Protein AF-A0A7X0AAA0-F1 (afdb_monomer_lite)

Secondary structure (DSSP, 8-state):
---EEEEEEEETTEEEEEEEEEEEETTEEEEEEEETTEEEEEEE-TTS-EEEE--HHHHHHTTTT--HHHHHHHHHHHHT-S--S--------------------------

Radius of gyration: 20.42 Å; chains: 1; bounding box: 66×47×46 Å

S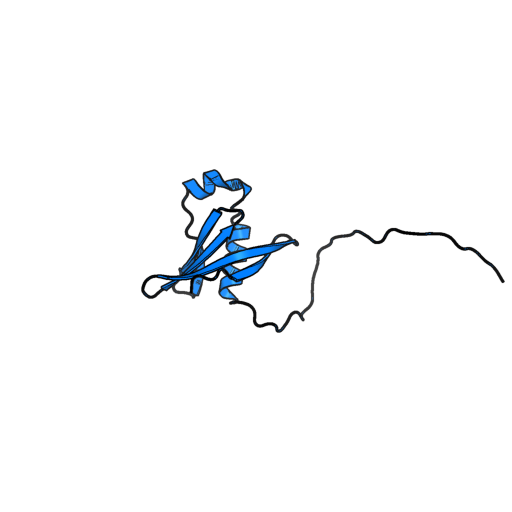equence (111 aa):
MNESLPIPINFQGSALQFDARFFNYGYSHRVEVNINGIPVIFEPDEERNYRALVSAGQLEANSSTLNIGLLQAIAARLEAGPSKKHDFKDRDSACFVLLGLVDLLPGRSIR

pLDDT: mean 76.03, std 20.76, range [32.53, 94.44]

Foldseek 3Di:
DFAWDWFWFQDPNDTDIWTWTWDDDPPWIKIFTQQVNDTWIWTADPVRFIDIDDDPVRCVVCVVRDDPRRRNRVRVSVSCPDDDPDDPDDDDDDDDDDDDDDDDDDDDDDD

Structure (mmCIF, N/CA/C/O backbone):
data_AF-A0A7X0AAA0-F1
#
_entry.id   AF-A0A7X0AAA0-F1
#
loop_
_atom_site.group_PDB
_atom_site.id
_atom_site.type_symbol
_atom_site.label_atom_id
_atom_site.label_alt_id
_atom_site.label_comp_id
_atom_site.label_asym_id
_atom_site.label_entity_id
_atom_site.label_seq_id
_atom_site.pdbx_PDB_ins_code
_atom_site.Cartn_x
_atom_site.Cartn_y
_atom_site.Cartn_z
_atom_site.occupancy
_atom_site.B_iso_or_equiv
_atom_site.auth_seq_id
_atom_site.auth_comp_id
_atom_site.auth_asym_id
_atom_site.auth_atom_id
_atom_site.pdbx_PDB_model_num
ATOM 1 N N . MET A 1 1 ? -4.905 -0.050 -18.218 1.00 45.81 1 MET A N 1
ATOM 2 C CA . MET A 1 1 ? -6.092 -0.424 -17.424 1.00 45.81 1 MET A CA 1
ATOM 3 C C . MET A 1 1 ? -5.772 -0.021 -15.998 1.00 45.81 1 MET A C 1
ATOM 5 O O . MET A 1 1 ? -4.827 -0.559 -15.443 1.00 45.81 1 MET A O 1
ATOM 9 N N . ASN A 1 2 ? -6.448 1.002 -15.474 1.00 56.50 2 ASN A N 1
ATOM 10 C CA . ASN A 1 2 ? -6.199 1.579 -14.145 1.00 56.50 2 ASN A CA 1
ATOM 11 C C . ASN A 1 2 ? -7.381 1.232 -13.234 1.00 56.50 2 ASN A C 1
ATOM 13 O O . ASN A 1 2 ? -8.007 2.103 -12.633 1.00 56.50 2 ASN A O 1
ATOM 17 N N . GLU A 1 3 ? -7.763 -0.040 -13.239 1.00 77.94 3 GLU A N 1
ATOM 18 C CA . GLU A 1 3 ? -8.868 -0.523 -12.428 1.00 77.94 3 GLU A CA 1
ATOM 19 C C . GLU A 1 3 ? -8.421 -0.668 -10.973 1.00 77.94 3 GLU A C 1
ATOM 21 O O . GLU A 1 3 ? -7.320 -1.134 -10.677 1.00 77.94 3 GLU A O 1
ATOM 26 N N . SER A 1 4 ? -9.270 -0.189 -10.068 1.00 86.19 4 SER A N 1
ATOM 27 C CA . SER A 1 4 ? -9.086 -0.390 -8.634 1.00 86.19 4 SER A CA 1
ATOM 28 C C . SER A 1 4 ? -9.757 -1.712 -8.278 1.00 86.19 4 SER A C 1
ATOM 30 O O . SER A 1 4 ? -10.908 -1.937 -8.649 1.00 86.19 4 SER A O 1
ATOM 32 N N . LEU A 1 5 ? -9.029 -2.593 -7.605 1.00 89.06 5 LEU A N 1
ATOM 33 C CA . LEU A 1 5 ? -9.505 -3.889 -7.156 1.00 89.06 5 LEU A CA 1
ATOM 34 C C . LEU A 1 5 ? -9.750 -3.839 -5.646 1.00 89.06 5 LEU A C 1
ATOM 36 O O . LEU A 1 5 ? -8.840 -3.467 -4.901 1.00 89.06 5 LEU A O 1
ATOM 40 N N . PRO A 1 6 ? -10.939 -4.237 -5.171 1.00 91.00 6 PRO A N 1
ATOM 41 C CA . PRO A 1 6 ? -11.197 -4.307 -3.745 1.00 91.00 6 PRO A CA 1
ATOM 42 C C . PRO A 1 6 ? -10.396 -5.452 -3.113 1.00 91.00 6 PRO A C 1
ATOM 44 O O . PRO A 1 6 ? -10.450 -6.596 -3.574 1.00 91.00 6 PRO A O 1
ATOM 47 N N . ILE A 1 7 ? -9.684 -5.158 -2.027 1.00 91.06 7 ILE A N 1
ATOM 48 C CA . ILE A 1 7 ? -8.946 -6.133 -1.224 1.00 91.06 7 ILE A CA 1
ATOM 49 C C . ILE A 1 7 ? -9.605 -6.296 0.155 1.00 91.06 7 ILE A C 1
ATOM 51 O O . ILE A 1 7 ? -9.749 -5.314 0.886 1.00 91.06 7 ILE A O 1
ATOM 55 N N . PRO A 1 8 ? -10.021 -7.519 0.539 1.00 92.50 8 PRO A N 1
ATOM 56 C CA . PRO A 1 8 ? -10.545 -7.778 1.873 1.00 92.50 8 PRO A CA 1
ATOM 57 C C . PRO A 1 8 ? -9.396 -7.930 2.876 1.00 92.50 8 PRO A C 1
ATOM 59 O O . PRO A 1 8 ? -8.445 -8.673 2.615 1.00 92.50 8 PRO A O 1
ATOM 62 N N . ILE A 1 9 ? -9.508 -7.263 4.022 1.00 91.31 9 ILE A N 1
ATOM 63 C CA . ILE A 1 9 ? -8.541 -7.259 5.121 1.00 91.31 9 ILE A CA 1
ATOM 64 C C . ILE A 1 9 ? -9.259 -7.617 6.415 1.00 91.31 9 ILE A C 1
ATOM 66 O O . ILE A 1 9 ? -10.196 -6.935 6.816 1.00 91.31 9 ILE A O 1
ATOM 70 N N . ASN A 1 10 ? -8.787 -8.650 7.106 1.00 88.56 10 ASN A N 1
ATOM 71 C CA . ASN A 1 10 ? -9.251 -8.954 8.454 1.00 88.56 10 ASN A CA 1
ATOM 72 C C . ASN A 1 10 ? -8.334 -8.240 9.446 1.00 88.56 10 ASN A C 1
ATOM 74 O O . ASN A 1 10 ? -7.157 -8.578 9.551 1.00 88.56 10 ASN A O 1
ATOM 78 N N . PHE A 1 11 ? -8.862 -7.254 10.168 1.00 89.06 11 PHE A N 1
ATOM 79 C CA . PHE A 1 11 ? -8.104 -6.489 11.154 1.00 89.06 11 PHE A CA 1
ATOM 80 C C . PHE A 1 11 ? -8.914 -6.340 12.442 1.00 89.06 11 PHE A C 1
ATOM 82 O O . PHE A 1 11 ? -10.065 -5.916 12.407 1.00 89.06 11 PHE A O 1
ATOM 89 N N . GLN A 1 12 ? -8.327 -6.719 13.584 1.00 86.50 12 GLN A N 1
ATOM 90 C CA . GLN A 1 12 ? -8.971 -6.651 14.910 1.00 86.50 12 GLN A CA 1
ATOM 91 C C . GLN A 1 12 ? -10.364 -7.318 14.972 1.00 86.50 12 GLN A C 1
ATOM 93 O O . GLN A 1 12 ? -11.284 -6.812 15.606 1.00 86.50 12 GLN A O 1
ATOM 98 N N . GLY A 1 13 ? -10.539 -8.447 14.278 1.00 86.56 13 GLY A N 1
ATOM 99 C CA . GLY A 1 13 ? -11.821 -9.164 14.215 1.00 86.56 13 GLY A CA 1
ATOM 100 C C . GLY A 1 13 ? -12.872 -8.528 13.295 1.00 86.56 13 GLY A C 1
ATOM 101 O O . GLY A 1 13 ? -13.964 -9.071 13.164 1.00 86.56 13 GLY A O 1
ATOM 102 N N . SER A 1 14 ? -12.547 -7.419 12.625 1.00 85.62 14 SER A N 1
ATOM 103 C CA . SER A 1 14 ? -13.408 -6.775 11.630 1.00 85.62 14 SER A CA 1
ATOM 104 C C . SER A 1 14 ? -12.953 -7.105 10.209 1.00 85.62 14 SER A C 1
ATOM 106 O O . SER A 1 14 ? -11.761 -7.042 9.899 1.00 85.62 14 SER A O 1
ATOM 108 N N . ALA A 1 15 ? -13.908 -7.429 9.335 1.00 89.88 15 ALA A N 1
ATOM 109 C CA . ALA A 1 15 ? -13.672 -7.574 7.902 1.00 89.88 15 ALA A CA 1
ATOM 110 C C . ALA A 1 15 ? -13.789 -6.198 7.231 1.00 89.88 15 ALA A C 1
ATOM 112 O O . ALA A 1 15 ? -14.877 -5.637 7.113 1.00 89.88 15 ALA A O 1
ATOM 113 N N . LEU A 1 16 ? -12.652 -5.650 6.819 1.00 91.69 16 LEU A N 1
ATOM 114 C CA . LEU A 1 16 ? -12.528 -4.379 6.115 1.00 91.69 16 LEU A CA 1
ATOM 115 C C . LEU A 1 16 ? -12.306 -4.633 4.623 1.00 91.69 16 LEU A C 1
ATOM 117 O O . LEU A 1 16 ? -11.804 -5.684 4.225 1.00 91.69 16 LEU A O 1
ATOM 121 N N . GLN A 1 17 ? -12.649 -3.657 3.790 1.00 93.12 17 GLN A N 1
ATOM 122 C CA . GLN A 1 17 ? -12.375 -3.694 2.358 1.00 93.12 17 GLN A CA 1
ATOM 123 C C . GLN A 1 17 ? -11.774 -2.361 1.928 1.00 93.12 17 GLN A C 1
ATOM 125 O O . GLN A 1 17 ? -12.324 -1.308 2.246 1.00 93.12 17 GLN A O 1
ATOM 130 N N . PHE A 1 18 ? -10.663 -2.416 1.197 1.00 94.06 18 PHE A N 1
ATOM 131 C CA . PHE A 1 18 ? -9.990 -1.234 0.661 1.00 94.06 18 PHE A CA 1
ATOM 132 C C . PHE A 1 18 ? -9.819 -1.350 -0.845 1.00 94.06 18 PHE A C 1
ATOM 134 O O . PHE A 1 18 ? -9.650 -2.448 -1.368 1.00 94.06 18 PHE A O 1
ATOM 141 N N . ASP A 1 19 ? -9.831 -0.219 -1.540 1.00 93.75 19 ASP A N 1
ATOM 142 C CA . ASP A 1 19 ? -9.564 -0.185 -2.974 1.00 93.75 19 ASP A CA 1
ATOM 143 C C . ASP A 1 19 ? -8.057 -0.138 -3.223 1.00 93.75 19 ASP A C 1
ATOM 145 O O . ASP A 1 19 ? -7.366 0.750 -2.719 1.00 93.75 19 ASP A O 1
ATOM 149 N N . ALA A 1 20 ? -7.552 -1.086 -4.012 1.00 93.12 20 ALA A N 1
ATOM 150 C CA . ALA A 1 20 ? -6.145 -1.198 -4.370 1.00 93.12 20 ALA A CA 1
ATOM 151 C C . ALA A 1 20 ? -5.938 -1.040 -5.879 1.00 93.12 20 ALA A C 1
ATOM 153 O O . ALA A 1 20 ? -6.617 -1.669 -6.685 1.00 93.12 20 ALA A O 1
ATOM 154 N N . ARG A 1 21 ? -4.962 -0.236 -6.286 1.00 92.50 21 ARG A N 1
ATOM 155 C CA . ARG A 1 21 ? -4.561 -0.059 -7.684 1.00 92.50 21 ARG A CA 1
ATOM 156 C C . ARG A 1 21 ? -3.176 -0.636 -7.886 1.00 92.50 21 ARG A C 1
ATOM 158 O O . ARG A 1 21 ? -2.221 -0.188 -7.260 1.00 92.50 21 ARG A O 1
ATOM 165 N N . PHE A 1 22 ? -3.071 -1.597 -8.792 1.00 89.94 22 PHE A N 1
ATOM 166 C CA . PHE A 1 22 ? -1.806 -2.221 -9.160 1.00 89.94 22 PHE A CA 1
ATOM 167 C C . PHE A 1 22 ? -1.227 -1.504 -10.373 1.00 89.94 22 PHE A C 1
ATOM 169 O O . PHE A 1 22 ? -1.908 -1.336 -11.385 1.00 89.94 22 PHE A O 1
ATOM 176 N N . PHE A 1 23 ? 0.028 -1.081 -10.286 1.00 88.31 23 PHE A N 1
ATOM 177 C CA . PHE A 1 23 ? 0.707 -0.428 -11.397 1.00 88.31 23 PHE A CA 1
ATOM 178 C C . PHE A 1 23 ? 2.192 -0.770 -11.419 1.00 88.31 23 PHE A C 1
ATOM 180 O O . PHE A 1 23 ? 2.820 -1.048 -10.399 1.00 88.31 23 PHE A O 1
ATOM 187 N N . ASN A 1 24 ? 2.762 -0.740 -12.618 1.00 86.44 24 ASN A N 1
ATOM 188 C CA . ASN A 1 24 ? 4.190 -0.947 -12.809 1.00 86.44 24 ASN A CA 1
ATOM 189 C C . ASN A 1 24 ? 4.909 0.390 -12.635 1.00 86.44 24 ASN A C 1
ATOM 191 O O . ASN A 1 24 ? 4.496 1.402 -13.204 1.00 86.44 24 ASN A O 1
ATOM 195 N N . TYR A 1 25 ? 5.994 0.388 -11.872 1.00 83.19 25 TYR A N 1
ATOM 196 C CA . TYR A 1 25 ? 6.874 1.532 -11.695 1.00 83.19 25 TYR A CA 1
ATOM 197 C C . TYR A 1 25 ? 8.308 1.111 -12.031 1.00 83.19 25 TYR A C 1
ATOM 199 O O . TYR A 1 25 ? 9.017 0.515 -11.217 1.00 83.19 25 TYR A O 1
ATOM 207 N N . GLY A 1 26 ? 8.720 1.376 -13.273 1.00 85.62 26 GLY A N 1
ATOM 208 C CA . GLY A 1 26 ? 9.964 0.839 -13.823 1.00 85.62 26 GLY A CA 1
ATOM 209 C C . GLY A 1 26 ? 9.914 -0.690 -13.897 1.00 85.62 26 GLY A C 1
ATOM 210 O O . GLY A 1 26 ? 9.026 -1.245 -14.540 1.00 85.62 26 GLY A O 1
ATOM 211 N N . TYR A 1 27 ? 10.853 -1.351 -13.217 1.00 81.88 27 TYR A N 1
ATOM 212 C CA . TYR A 1 27 ? 10.933 -2.816 -13.122 1.00 81.88 27 TYR A CA 1
ATOM 213 C C . TYR A 1 27 ? 10.260 -3.394 -11.866 1.00 81.88 27 TYR A C 1
ATOM 215 O O . TYR A 1 27 ? 10.284 -4.606 -11.677 1.00 81.88 27 TYR A O 1
ATOM 223 N N . SER A 1 28 ? 9.684 -2.549 -11.002 1.00 80.00 28 SER A N 1
ATOM 224 C CA . SER A 1 28 ? 8.998 -2.981 -9.781 1.00 80.00 28 SER A CA 1
ATOM 225 C C . SER A 1 28 ? 7.482 -2.820 -9.908 1.00 80.00 28 SER A C 1
ATOM 227 O O . SER A 1 28 ? 6.987 -1.948 -10.628 1.00 80.00 28 SER A O 1
ATOM 229 N N . HIS A 1 29 ? 6.735 -3.658 -9.196 1.00 86.31 29 HIS A N 1
ATOM 230 C CA . HIS A 1 29 ? 5.283 -3.558 -9.095 1.00 86.31 29 HIS A CA 1
ATOM 231 C C . HIS A 1 29 ? 4.919 -2.792 -7.828 1.00 86.31 29 HIS A C 1
ATOM 233 O O . HIS A 1 29 ? 5.379 -3.131 -6.743 1.00 86.31 29 HIS A O 1
ATOM 239 N N . ARG A 1 30 ? 4.075 -1.772 -7.954 1.00 91.50 30 ARG A N 1
ATOM 240 C CA . ARG A 1 30 ? 3.564 -0.996 -6.826 1.00 91.50 30 ARG A CA 1
ATOM 241 C C . ARG A 1 30 ? 2.066 -1.170 -6.691 1.00 91.50 30 ARG A C 1
ATOM 243 O O . ARG A 1 30 ? 1.357 -1.434 -7.666 1.00 91.50 30 ARG A O 1
ATOM 250 N N . VAL A 1 31 ? 1.602 -1.010 -5.461 1.00 92.62 31 VAL A N 1
ATOM 251 C CA . VAL A 1 31 ? 0.185 -1.075 -5.122 1.00 92.62 31 VAL A CA 1
ATOM 252 C C . VAL A 1 31 ? -0.184 0.182 -4.356 1.00 92.62 31 VAL A C 1
ATOM 254 O O . VAL A 1 31 ? 0.370 0.439 -3.297 1.00 92.62 31 VAL A O 1
ATOM 257 N N . GLU A 1 32 ? -1.106 0.979 -4.880 1.00 94.38 32 GLU A N 1
ATOM 258 C CA . GLU A 1 32 ? -1.706 2.094 -4.143 1.00 94.38 32 GLU A CA 1
ATOM 259 C C . GLU A 1 32 ? -2.983 1.593 -3.483 1.00 94.38 32 GLU A C 1
ATOM 261 O O . GLU A 1 32 ? -3.913 1.191 -4.175 1.00 94.38 32 GLU A O 1
ATOM 266 N N . VAL A 1 33 ? -3.033 1.611 -2.156 1.00 94.31 33 VAL A N 1
ATOM 267 C CA . VAL A 1 33 ? -4.215 1.246 -1.376 1.00 94.31 33 VAL A CA 1
ATOM 268 C C . VAL A 1 33 ? -4.823 2.513 -0.797 1.00 94.31 33 VAL A C 1
ATOM 270 O O . VAL A 1 33 ? -4.140 3.289 -0.129 1.00 94.31 33 VAL A O 1
ATOM 273 N N . ASN A 1 34 ? -6.110 2.728 -1.049 1.00 93.69 34 ASN A N 1
ATOM 274 C CA . ASN A 1 34 ? -6.846 3.856 -0.503 1.00 93.69 34 ASN A CA 1
ATOM 275 C C . ASN A 1 34 ? -7.424 3.502 0.874 1.00 93.69 34 ASN A C 1
ATOM 277 O O . ASN A 1 34 ? -8.403 2.761 0.974 1.00 93.69 34 ASN A O 1
ATOM 281 N N . ILE A 1 35 ? -6.835 4.047 1.938 1.00 92.56 35 ILE A N 1
ATOM 282 C CA . ILE A 1 35 ? -7.254 3.821 3.325 1.00 92.56 35 ILE A CA 1
ATOM 283 C C . ILE A 1 35 ? -8.058 5.038 3.782 1.00 92.56 35 ILE A C 1
ATOM 285 O O . ILE A 1 35 ? -7.488 6.066 4.134 1.00 92.56 35 ILE A O 1
ATOM 289 N N . ASN A 1 36 ? -9.390 4.941 3.762 1.00 89.00 36 ASN A N 1
ATOM 290 C CA . ASN A 1 36 ? -10.298 6.026 4.173 1.00 89.00 36 ASN A CA 1
ATOM 291 C C . ASN A 1 36 ? -10.007 7.380 3.488 1.00 89.00 36 ASN A C 1
ATOM 293 O O . ASN A 1 36 ? -10.061 8.431 4.122 1.00 89.00 36 ASN A O 1
ATOM 297 N N . GLY A 1 37 ? -9.680 7.358 2.192 1.00 88.69 37 GLY A N 1
ATOM 298 C CA . GLY A 1 37 ? -9.344 8.559 1.418 1.00 88.69 37 GLY A CA 1
ATOM 299 C C . GLY A 1 37 ? -7.856 8.920 1.421 1.00 88.69 37 GLY A C 1
ATOM 300 O O . GLY A 1 37 ? -7.468 9.881 0.759 1.00 88.69 37 GLY A O 1
ATOM 301 N N . ILE A 1 38 ? -7.023 8.160 2.137 1.00 90.81 38 ILE A N 1
ATOM 302 C CA . ILE A 1 38 ? -5.576 8.357 2.195 1.00 90.81 38 ILE A CA 1
ATOM 303 C C . ILE A 1 38 ? -4.899 7.329 1.278 1.00 90.81 38 ILE A C 1
ATOM 305 O O . ILE A 1 38 ? -4.910 6.136 1.595 1.00 90.81 38 ILE A O 1
ATOM 309 N N . PRO A 1 39 ? -4.280 7.753 0.163 1.00 92.31 39 PRO A N 1
ATOM 310 C CA . PRO A 1 39 ? -3.519 6.847 -0.682 1.00 92.31 39 PRO A CA 1
ATOM 311 C C . PRO A 1 39 ? -2.206 6.460 0.009 1.00 92.31 39 PRO A C 1
ATOM 313 O O . PRO A 1 39 ? -1.420 7.317 0.425 1.00 92.31 39 PRO A O 1
ATOM 316 N N . VAL A 1 40 ? -1.963 5.156 0.120 1.00 94.12 40 VAL A N 1
ATOM 317 C CA . VAL A 1 40 ? -0.715 4.585 0.637 1.00 94.12 40 VAL A CA 1
ATOM 318 C C . VAL A 1 40 ? -0.115 3.663 -0.411 1.00 94.12 40 VAL A C 1
ATOM 320 O O . VAL A 1 40 ? -0.788 2.766 -0.914 1.00 94.12 40 VAL A O 1
ATOM 323 N N . ILE A 1 41 ? 1.157 3.877 -0.741 1.00 94.19 41 ILE A N 1
ATOM 324 C CA . ILE A 1 41 ? 1.873 3.072 -1.734 1.00 94.19 41 ILE A CA 1
ATOM 325 C C . ILE A 1 41 ? 2.602 1.934 -1.027 1.00 94.19 41 ILE A C 1
ATOM 327 O O . ILE A 1 41 ? 3.289 2.157 -0.037 1.00 94.19 41 ILE A O 1
ATOM 331 N N . PHE A 1 42 ? 2.496 0.730 -1.573 1.00 94.44 42 PHE A N 1
ATOM 332 C CA . PHE A 1 42 ? 3.235 -0.451 -1.158 1.00 94.44 42 PHE A CA 1
ATOM 333 C C . PHE A 1 42 ? 4.141 -0.922 -2.293 1.00 94.44 42 PHE A C 1
ATOM 335 O O . PHE A 1 42 ? 3.735 -0.937 -3.459 1.00 94.44 42 PHE A O 1
ATOM 342 N N . GLU A 1 43 ? 5.359 -1.331 -1.952 1.00 91.50 43 GLU A N 1
ATOM 343 C CA . GLU A 1 43 ? 6.313 -1.930 -2.888 1.00 91.50 43 GLU A CA 1
ATOM 344 C C . GLU A 1 43 ? 6.928 -3.207 -2.300 1.00 91.50 43 GLU A C 1
ATOM 346 O O . GLU A 1 43 ? 7.119 -3.272 -1.083 1.00 91.50 43 GLU A O 1
ATOM 351 N N . PRO A 1 44 ? 7.231 -4.216 -3.133 1.00 91.69 44 PRO A N 1
ATOM 352 C CA . PRO A 1 44 ? 7.971 -5.385 -2.698 1.00 91.69 44 PRO A CA 1
ATOM 353 C C . PRO A 1 44 ? 9.429 -5.007 -2.427 1.00 91.69 44 PRO A C 1
ATOM 355 O O . PRO A 1 44 ? 10.034 -4.217 -3.160 1.00 91.69 44 PRO A O 1
ATOM 358 N N . ASP A 1 45 ? 9.996 -5.589 -1.382 1.00 88.06 45 ASP A N 1
ATOM 359 C CA . ASP A 1 45 ? 11.426 -5.568 -1.115 1.00 88.06 45 ASP A CA 1
ATOM 360 C C . ASP A 1 45 ? 12.154 -6.754 -1.777 1.00 88.06 45 ASP A C 1
ATOM 362 O O . ASP A 1 45 ? 11.589 -7.490 -2.591 1.00 88.06 45 ASP A O 1
ATOM 366 N N . GLU A 1 46 ? 13.438 -6.919 -1.456 1.00 85.06 46 GLU A N 1
ATOM 367 C CA . GLU A 1 46 ? 14.289 -7.977 -2.016 1.00 85.06 46 GLU A CA 1
ATOM 368 C C . GLU A 1 46 ? 13.835 -9.390 -1.608 1.00 85.06 46 GLU A C 1
ATOM 370 O O . GLU A 1 46 ? 14.061 -10.349 -2.345 1.00 85.06 46 GLU A O 1
ATOM 375 N N . GLU A 1 47 ? 13.142 -9.519 -0.476 1.00 85.88 47 GLU A N 1
ATOM 376 C CA . GLU A 1 47 ? 12.602 -10.778 0.046 1.00 85.88 47 GLU A CA 1
ATOM 377 C C . GLU A 1 47 ? 11.155 -11.034 -0.420 1.00 85.88 47 GLU A C 1
ATOM 379 O O . GLU A 1 47 ? 10.589 -12.094 -0.143 1.00 85.88 47 GLU A O 1
ATOM 384 N N . ARG A 1 48 ? 10.587 -10.115 -1.217 1.00 82.00 48 ARG A N 1
ATOM 385 C CA . ARG A 1 48 ? 9.180 -10.074 -1.658 1.00 82.00 48 ARG A CA 1
ATOM 386 C C . ARG A 1 48 ? 8.184 -9.786 -0.532 1.00 82.00 48 ARG A C 1
ATOM 388 O O . ARG A 1 48 ? 6.998 -10.072 -0.700 1.00 82.00 48 ARG A O 1
ATOM 395 N N . ASN A 1 49 ? 8.637 -9.178 0.559 1.00 89.00 49 ASN A N 1
ATOM 396 C CA . ASN A 1 49 ? 7.745 -8.607 1.559 1.00 89.00 49 ASN A CA 1
ATOM 397 C C . ASN A 1 49 ? 7.290 -7.224 1.091 1.00 89.00 49 ASN A C 1
ATOM 399 O O . ASN A 1 49 ? 8.063 -6.471 0.490 1.00 89.00 49 ASN A O 1
ATOM 403 N N . TYR A 1 50 ? 6.036 -6.864 1.348 1.00 92.12 50 TYR A N 1
ATOM 404 C CA . TYR A 1 50 ? 5.529 -5.548 0.960 1.00 92.12 50 TYR A CA 1
ATOM 405 C C . TYR A 1 50 ? 5.799 -4.517 2.060 1.00 92.12 50 TYR A C 1
ATOM 407 O O . TYR A 1 50 ? 5.352 -4.660 3.196 1.00 92.12 50 TYR A O 1
ATOM 415 N N . ARG A 1 51 ? 6.464 -3.410 1.712 1.00 91.38 51 ARG A N 1
ATOM 416 C CA . ARG A 1 51 ? 6.655 -2.255 2.605 1.00 91.38 51 ARG A CA 1
ATOM 417 C C . ARG A 1 51 ? 5.773 -1.082 2.208 1.00 91.38 51 ARG A C 1
ATOM 419 O O . ARG A 1 51 ? 5.654 -0.758 1.028 1.00 91.38 51 ARG A O 1
ATOM 426 N N . ALA A 1 52 ? 5.190 -0.422 3.206 1.00 93.31 52 ALA A N 1
ATOM 427 C CA . ALA A 1 52 ? 4.426 0.803 3.016 1.00 93.31 52 ALA A CA 1
ATOM 428 C C . ALA A 1 52 ? 5.368 2.013 2.899 1.00 93.31 52 ALA A C 1
ATOM 430 O O . ALA A 1 52 ? 6.207 2.252 3.767 1.00 93.31 52 ALA A O 1
ATOM 431 N N . LEU A 1 53 ? 5.195 2.807 1.848 1.00 91.62 53 LEU A N 1
ATOM 432 C CA . LEU A 1 53 ? 5.857 4.089 1.650 1.00 91.62 53 LEU A CA 1
ATOM 433 C C . LEU A 1 53 ? 4.970 5.194 2.230 1.00 91.62 53 LEU A C 1
ATOM 435 O O . LEU A 1 53 ? 4.113 5.749 1.542 1.00 91.62 53 LEU A O 1
ATOM 439 N N . VAL A 1 54 ? 5.165 5.497 3.512 1.00 89.50 54 VAL A N 1
ATOM 440 C CA . VAL A 1 54 ? 4.440 6.557 4.227 1.00 89.50 54 VAL A CA 1
ATOM 441 C C . VAL A 1 54 ? 5.448 7.570 4.757 1.00 89.50 54 VAL A C 1
ATOM 443 O O . VAL A 1 54 ? 6.445 7.200 5.373 1.00 89.50 54 VAL A O 1
ATOM 446 N N . SER A 1 55 ? 5.204 8.859 4.513 1.00 86.81 55 SER A N 1
ATOM 447 C CA . SER A 1 55 ? 6.037 9.929 5.074 1.00 86.81 55 SER A CA 1
ATOM 448 C C . SER A 1 55 ? 5.691 10.193 6.544 1.00 86.81 55 SER A C 1
ATOM 450 O O . SER A 1 55 ? 4.546 10.005 6.957 1.00 86.81 55 SER A O 1
ATOM 452 N N . ALA A 1 56 ? 6.657 10.685 7.328 1.00 82.69 56 ALA A N 1
ATOM 453 C CA . ALA A 1 56 ? 6.430 11.027 8.736 1.00 82.69 56 ALA A CA 1
ATOM 454 C C . ALA A 1 56 ? 5.256 12.011 8.909 1.00 82.69 56 ALA A C 1
ATOM 456 O O . ALA A 1 56 ? 4.337 11.735 9.673 1.00 82.69 56 ALA A O 1
ATOM 457 N N . GLY A 1 57 ? 5.204 13.073 8.097 1.00 84.81 57 GLY A N 1
ATOM 458 C CA . GLY A 1 57 ? 4.112 14.051 8.153 1.00 84.81 57 GLY A CA 1
ATOM 459 C C . GLY A 1 57 ? 2.736 13.471 7.796 1.00 84.81 57 GLY A C 1
ATOM 460 O O . GLY A 1 57 ? 1.729 13.875 8.372 1.00 84.81 57 GLY A O 1
ATOM 461 N N . GLN A 1 58 ? 2.670 12.487 6.892 1.00 83.50 58 GLN A N 1
ATOM 462 C CA . GLN A 1 58 ? 1.418 11.796 6.567 1.00 83.50 58 GLN A CA 1
ATOM 463 C C . GLN A 1 58 ? 0.952 10.898 7.717 1.00 83.50 58 GLN A C 1
ATOM 465 O O . GLN A 1 58 ? -0.251 10.821 7.972 1.00 83.50 58 GLN A O 1
ATOM 470 N N . LEU A 1 59 ? 1.888 10.251 8.417 1.00 83.69 59 LEU A N 1
ATOM 471 C CA . LEU A 1 59 ? 1.588 9.442 9.593 1.00 83.69 59 LEU A CA 1
ATOM 472 C C . LEU A 1 59 ? 1.118 10.313 10.765 1.00 83.69 59 LEU A C 1
ATOM 474 O O . LEU A 1 59 ? 0.142 9.966 11.418 1.00 83.69 59 LEU A O 1
ATOM 478 N N . GLU A 1 60 ? 1.755 11.462 10.997 1.00 84.25 60 GLU A N 1
ATOM 479 C CA . GLU A 1 60 ? 1.362 12.402 12.054 1.00 84.25 60 GLU A CA 1
ATOM 480 C C . GLU A 1 60 ? -0.036 12.982 11.805 1.00 84.25 60 GLU A C 1
ATOM 482 O O . GLU A 1 60 ? -0.904 12.911 12.679 1.00 84.25 60 GLU A O 1
ATOM 487 N N . ALA A 1 61 ? -0.290 13.474 10.586 1.00 85.31 61 ALA A N 1
ATOM 488 C CA . ALA A 1 61 ? -1.574 14.064 10.206 1.00 85.31 61 ALA A CA 1
ATOM 489 C C . ALA A 1 61 ? -2.739 13.059 10.229 1.00 85.31 61 ALA A C 1
ATOM 491 O O . ALA A 1 61 ? -3.888 13.457 10.402 1.00 85.31 61 ALA A O 1
ATOM 492 N N . ASN A 1 62 ? -2.453 11.764 10.062 1.00 86.06 62 ASN A N 1
ATOM 493 C CA . ASN A 1 62 ? -3.463 10.709 9.964 1.00 86.06 62 ASN A CA 1
ATOM 494 C C . ASN A 1 62 ? -3.270 9.605 11.006 1.00 86.06 62 ASN A C 1
ATOM 496 O O . ASN A 1 62 ? -3.676 8.467 10.777 1.00 86.06 62 ASN A O 1
ATOM 500 N N . SER A 1 63 ? -2.667 9.924 12.148 1.00 80.69 63 SER A N 1
ATOM 501 C CA . SER A 1 63 ? -2.30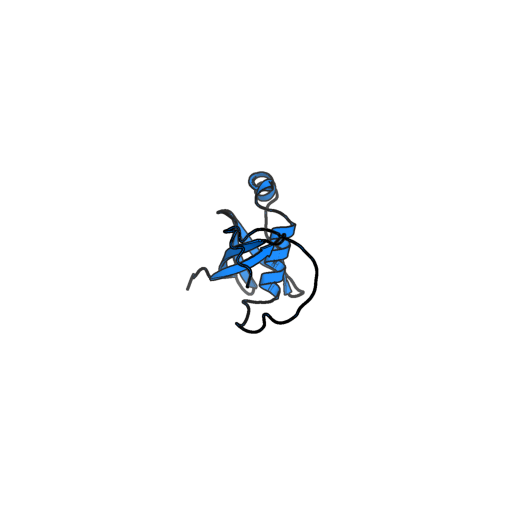5 8.957 13.196 1.00 80.69 6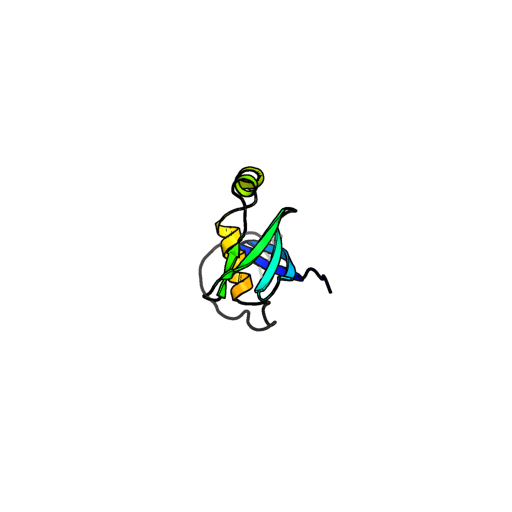3 SER A CA 1
ATOM 502 C C . SER A 1 63 ? -3.491 8.141 13.727 1.00 80.69 63 SER A C 1
ATOM 504 O O . SER A 1 63 ? -3.323 6.990 14.124 1.00 80.69 63 SER A O 1
ATOM 506 N N . SER A 1 64 ? -4.708 8.692 13.682 1.00 81.31 64 SER A N 1
ATOM 507 C CA . SER A 1 64 ? -5.941 7.979 14.053 1.00 81.31 64 SER A CA 1
ATOM 508 C C . SER A 1 64 ? -6.418 6.968 13.001 1.00 81.31 64 SER A C 1
ATOM 510 O O . SER A 1 64 ? -7.164 6.051 13.333 1.00 81.31 64 SER A O 1
ATOM 512 N N . THR A 1 65 ? -5.996 7.125 11.746 1.00 83.88 65 THR A N 1
ATOM 513 C CA . THR A 1 65 ? -6.467 6.336 10.597 1.00 83.88 65 THR A CA 1
ATOM 514 C C . THR A 1 65 ? -5.403 5.352 10.109 1.00 83.88 65 THR A C 1
ATOM 516 O O . THR A 1 65 ? -5.701 4.191 9.831 1.00 83.88 65 THR A O 1
ATOM 519 N N . LEU A 1 66 ? -4.147 5.795 10.024 1.00 86.62 66 LEU A N 1
ATOM 520 C CA . LEU A 1 66 ? -3.003 4.989 9.610 1.00 86.62 66 LEU A CA 1
ATOM 521 C C . LEU A 1 66 ? -2.400 4.270 10.818 1.00 86.62 66 LEU A C 1
ATOM 523 O O . LEU A 1 66 ? -1.405 4.694 11.402 1.00 86.62 66 LEU A O 1
ATOM 527 N N . ASN A 1 67 ? -3.015 3.150 11.188 1.00 86.94 67 ASN A N 1
ATOM 528 C CA . ASN A 1 67 ? -2.481 2.264 12.213 1.00 86.94 67 ASN A CA 1
ATOM 529 C C . ASN A 1 67 ? -1.374 1.369 11.626 1.00 86.94 67 ASN A C 1
ATOM 531 O O . ASN A 1 67 ? -1.575 0.731 10.594 1.00 86.94 67 ASN A O 1
ATOM 535 N N . ILE A 1 68 ? -0.228 1.263 12.306 1.00 88.62 68 ILE A N 1
ATOM 536 C CA . ILE A 1 68 ? 0.894 0.408 11.872 1.00 88.62 68 ILE A CA 1
ATOM 537 C C . ILE A 1 68 ? 0.444 -1.049 11.681 1.00 88.62 68 ILE A C 1
ATOM 539 O O . ILE A 1 68 ? 0.787 -1.670 10.679 1.00 88.62 68 ILE A O 1
ATOM 543 N N . GLY A 1 69 ? -0.384 -1.574 12.586 1.00 91.06 69 GLY A N 1
ATOM 544 C CA . GLY A 1 69 ? -0.937 -2.923 12.478 1.00 91.06 69 GLY A CA 1
ATOM 545 C C . GLY A 1 69 ? -1.864 -3.095 11.272 1.00 91.06 69 GLY A C 1
ATOM 546 O O . GLY A 1 69 ? -1.879 -4.161 10.663 1.00 91.06 69 GLY A O 1
ATOM 547 N N . LEU A 1 70 ? -2.601 -2.049 10.881 1.00 91.81 70 LEU A N 1
ATOM 548 C CA . LEU A 1 70 ? -3.427 -2.082 9.671 1.00 91.81 70 LEU A CA 1
ATOM 549 C C . LEU A 1 70 ? -2.547 -2.128 8.415 1.00 91.81 70 LEU A C 1
ATOM 551 O O . LEU A 1 70 ? -2.804 -2.926 7.518 1.00 91.81 70 LEU A O 1
ATOM 555 N N . LEU A 1 71 ? -1.487 -1.315 8.369 1.00 92.81 71 LEU A N 1
ATOM 556 C CA . LEU A 1 71 ? -0.522 -1.327 7.265 1.00 92.81 71 LEU A CA 1
ATOM 557 C C . LEU A 1 71 ? 0.165 -2.693 7.135 1.00 92.81 71 LEU A C 1
ATOM 559 O O . LEU A 1 71 ? 0.316 -3.193 6.023 1.00 92.81 71 LEU A O 1
ATOM 563 N N . GLN A 1 72 ? 0.513 -3.326 8.258 1.00 92.62 72 GLN A N 1
ATOM 564 C CA . GLN A 1 72 ? 1.056 -4.687 8.287 1.00 92.62 72 GLN A CA 1
ATOM 565 C C . GLN A 1 72 ? 0.048 -5.726 7.780 1.00 92.62 72 GLN A C 1
ATOM 567 O O . GLN A 1 72 ? 0.408 -6.589 6.984 1.00 92.62 72 GLN A O 1
ATOM 572 N N . ALA A 1 73 ? -1.223 -5.633 8.185 1.00 92.88 73 ALA A N 1
ATOM 573 C CA . ALA A 1 73 ? -2.269 -6.536 7.704 1.00 92.88 73 ALA A CA 1
ATOM 574 C C . ALA A 1 73 ? -2.496 -6.404 6.187 1.00 92.88 73 ALA A C 1
ATOM 576 O O . ALA A 1 73 ? -2.710 -7.403 5.499 1.00 92.88 73 ALA A O 1
ATOM 577 N N . ILE A 1 74 ? -2.413 -5.181 5.653 1.00 93.38 74 ILE A N 1
ATOM 578 C CA . ILE A 1 74 ? -2.476 -4.921 4.210 1.00 93.38 74 ILE A CA 1
ATOM 579 C C . ILE A 1 74 ? -1.256 -5.514 3.500 1.00 93.38 74 ILE A C 1
ATOM 581 O O . ILE A 1 74 ? -1.435 -6.218 2.510 1.00 93.38 74 ILE A O 1
ATOM 585 N N . ALA A 1 75 ? -0.042 -5.296 4.009 1.00 93.12 75 ALA A N 1
ATOM 586 C CA . ALA A 1 75 ? 1.172 -5.882 3.439 1.00 93.12 75 ALA A CA 1
ATOM 587 C C . ALA A 1 75 ? 1.083 -7.416 3.361 1.00 93.12 75 ALA A C 1
ATOM 589 O O . ALA A 1 75 ? 1.192 -7.979 2.272 1.00 93.12 75 ALA A O 1
ATOM 590 N N . ALA A 1 76 ? 0.733 -8.076 4.469 1.00 91.50 76 ALA A N 1
ATOM 591 C CA . ALA A 1 76 ? 0.548 -9.527 4.519 1.00 91.50 76 ALA A CA 1
ATOM 592 C C . ALA A 1 76 ? -0.518 -10.019 3.521 1.00 91.50 76 ALA A C 1
ATOM 594 O O . ALA A 1 76 ? -0.385 -11.076 2.899 1.00 91.50 76 ALA A O 1
ATOM 595 N N . ARG A 1 77 ? -1.589 -9.238 3.316 1.00 91.44 77 ARG A N 1
ATOM 596 C CA . ARG A 1 77 ? -2.616 -9.557 2.318 1.00 91.44 77 ARG A CA 1
ATOM 597 C C . ARG A 1 77 ? -2.077 -9.513 0.891 1.00 91.44 77 ARG A C 1
ATOM 599 O O . ARG A 1 77 ? -2.491 -10.350 0.083 1.00 91.44 77 ARG A O 1
ATOM 606 N N . LEU A 1 78 ? -1.233 -8.531 0.579 1.00 90.75 78 LEU A N 1
ATOM 607 C CA . LEU A 1 78 ? -0.619 -8.364 -0.738 1.00 90.75 78 LEU A CA 1
ATOM 608 C C . LEU A 1 78 ? 0.400 -9.476 -1.018 1.00 90.75 78 LEU A C 1
ATOM 610 O O . LEU A 1 78 ? 0.416 -10.003 -2.129 1.00 90.75 78 LEU A O 1
ATOM 614 N N . GLU A 1 79 ? 1.163 -9.898 -0.007 1.00 89.44 79 GLU A N 1
ATOM 615 C CA . GLU A 1 79 ? 2.101 -11.031 -0.077 1.00 89.44 79 GLU A CA 1
ATOM 616 C C . GLU A 1 79 ? 1.390 -12.356 -0.371 1.00 89.44 79 GLU A C 1
ATOM 618 O O . GLU A 1 79 ? 1.828 -13.130 -1.221 1.00 89.44 79 GLU A O 1
ATOM 623 N N . ALA A 1 80 ? 0.238 -12.591 0.268 1.00 86.31 80 ALA A N 1
ATOM 624 C CA . ALA A 1 80 ? -0.604 -13.755 -0.011 1.00 86.31 80 ALA A CA 1
ATOM 625 C C . ALA A 1 80 ? -1.194 -13.754 -1.441 1.00 86.31 80 ALA A C 1
ATOM 627 O O . ALA A 1 80 ? -1.718 -14.772 -1.902 1.00 86.31 80 ALA A O 1
ATOM 628 N N . GLY A 1 81 ? -1.121 -12.620 -2.147 1.00 76.00 81 GLY A N 1
ATOM 629 C CA . GLY A 1 81 ? -1.679 -12.413 -3.479 1.00 76.00 81 GLY A CA 1
ATOM 630 C C . GLY A 1 81 ? -3.206 -12.252 -3.478 1.00 76.00 81 GLY A C 1
ATOM 631 O O . GLY A 1 81 ? -3.880 -12.580 -2.498 1.00 76.00 81 GLY A O 1
ATOM 632 N N . PRO A 1 82 ? -3.810 -11.749 -4.572 1.00 64.00 82 PRO A N 1
ATOM 633 C CA . PRO A 1 82 ? -5.265 -11.671 -4.695 1.00 64.00 82 PRO A CA 1
ATOM 634 C C . PRO A 1 82 ? -5.828 -13.091 -4.577 1.00 64.00 82 PRO A C 1
ATOM 636 O O . PRO A 1 82 ? -5.579 -13.928 -5.445 1.00 64.00 82 PRO A O 1
ATOM 639 N N . SER A 1 83 ? -6.511 -13.395 -3.466 1.00 50.22 83 SER A N 1
ATOM 640 C CA . SER A 1 83 ? -6.907 -14.774 -3.152 1.00 50.22 83 SER A CA 1
ATOM 641 C C . SER A 1 83 ? -7.636 -15.397 -4.332 1.00 50.22 83 SER A C 1
ATOM 643 O O . SER A 1 83 ? -8.690 -14.924 -4.764 1.00 50.22 83 SER A O 1
ATOM 645 N N . LYS A 1 84 ? -7.092 -16.520 -4.795 1.00 42.00 84 LYS A N 1
ATOM 646 C CA . LYS A 1 84 ? -7.842 -17.551 -5.506 1.00 42.00 84 LYS A CA 1
ATOM 647 C C . LYS A 1 84 ? -9.096 -17.851 -4.669 1.00 42.00 84 LYS A C 1
ATOM 649 O O . LYS A 1 84 ? -9.015 -17.917 -3.446 1.00 42.00 84 LYS A O 1
ATOM 654 N N . LYS A 1 85 ? -10.263 -18.006 -5.298 1.00 43.72 85 LYS A N 1
ATOM 655 C CA . LYS A 1 85 ? -11.551 -18.289 -4.627 1.00 43.72 85 LYS A CA 1
ATOM 656 C C . LYS A 1 85 ? -11.650 -19.713 -4.015 1.00 43.72 85 LYS A C 1
ATOM 658 O O . LYS A 1 85 ? -12.680 -20.368 -4.132 1.00 43.72 85 LYS A O 1
ATOM 663 N N . HIS A 1 86 ? -10.580 -20.205 -3.404 1.00 42.22 86 HIS A N 1
ATOM 664 C CA . HIS A 1 86 ? -10.404 -21.511 -2.753 1.00 42.22 86 HIS A CA 1
ATOM 665 C C . HIS A 1 86 ? -9.210 -21.299 -1.806 1.00 42.22 86 HIS A C 1
ATOM 667 O O . HIS A 1 86 ? -8.173 -20.856 -2.284 1.00 42.22 86 HIS A O 1
ATOM 673 N N . ASP A 1 87 ? -9.244 -21.419 -0.486 1.00 42.59 87 ASP A N 1
ATOM 674 C CA . ASP A 1 87 ? -10.041 -22.216 0.435 1.00 42.59 87 ASP A CA 1
ATOM 675 C C . ASP A 1 87 ? -10.263 -21.383 1.707 1.00 42.59 87 ASP A C 1
ATOM 677 O O . ASP A 1 87 ? -9.307 -20.963 2.355 1.00 42.59 87 ASP A O 1
ATOM 681 N N . PHE A 1 88 ? -11.519 -21.154 2.095 1.00 42.53 88 PHE A N 1
ATOM 682 C CA . PHE A 1 88 ? -11.850 -20.802 3.477 1.00 42.53 88 PHE A CA 1
ATOM 683 C C . PHE A 1 88 ? -12.252 -22.095 4.180 1.00 42.53 88 PHE A C 1
ATOM 685 O O . PHE A 1 88 ? -13.435 -22.382 4.369 1.00 42.53 88 PHE A O 1
ATOM 692 N N . LYS A 1 89 ? -11.264 -22.939 4.474 1.00 50.62 89 LYS A N 1
ATOM 693 C CA . LYS A 1 89 ? -11.462 -24.127 5.296 1.00 50.62 89 LYS A CA 1
ATOM 694 C C . LYS A 1 89 ? -10.158 -24.508 5.976 1.00 50.62 89 LYS A C 1
ATOM 696 O O . LYS A 1 89 ? -9.422 -25.307 5.438 1.00 50.62 89 LYS A O 1
ATOM 701 N N . ASP A 1 90 ? -9.912 -23.891 7.125 1.00 40.72 90 ASP A N 1
ATOM 702 C CA . ASP A 1 90 ? -9.262 -24.454 8.320 1.00 40.72 90 ASP A CA 1
ATOM 703 C C . ASP A 1 90 ? -9.296 -23.325 9.369 1.00 40.72 90 ASP A C 1
ATOM 705 O O . ASP A 1 90 ?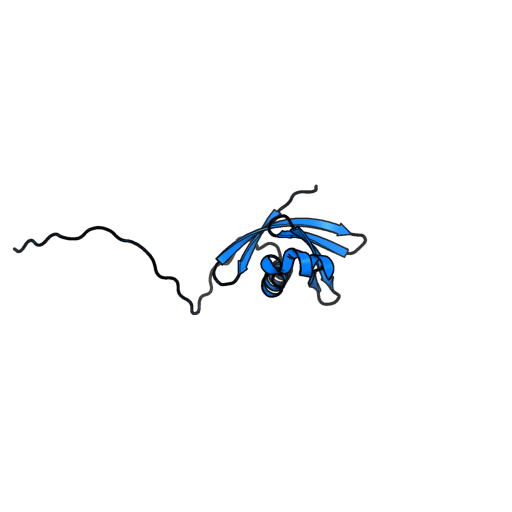 -8.758 -22.245 9.149 1.00 40.72 90 ASP A O 1
ATOM 709 N N . ARG A 1 91 ? -10.274 -23.319 10.280 1.00 48.84 91 ARG A N 1
ATOM 710 C CA . ARG A 1 91 ? -10.350 -24.057 11.554 1.00 48.84 91 ARG A CA 1
ATOM 711 C C . ARG A 1 91 ? -9.301 -23.597 12.572 1.00 48.84 91 ARG A C 1
ATOM 713 O O . ARG A 1 91 ? -8.109 -23.756 12.359 1.00 48.84 91 ARG A O 1
ATOM 720 N N . ASP A 1 92 ? -9.855 -23.116 13.693 1.00 44.38 92 ASP A N 1
ATOM 721 C CA . ASP A 1 92 ? -9.250 -22.925 15.019 1.00 44.38 92 ASP A CA 1
ATOM 722 C C . ASP A 1 92 ? -8.348 -21.674 15.150 1.00 44.38 92 ASP A C 1
ATOM 724 O O . ASP A 1 92 ? -7.411 -21.485 14.396 1.00 44.38 92 ASP A O 1
ATOM 728 N N . SER A 1 93 ? -8.527 -20.729 16.078 1.00 40.09 93 SER A N 1
ATOM 729 C CA . SER A 1 93 ? -9.253 -20.711 17.346 1.00 40.09 93 SER A CA 1
ATOM 730 C C . SER A 1 93 ? -9.399 -19.267 17.864 1.00 40.09 93 SER A C 1
ATOM 732 O O . SER A 1 93 ? -8.529 -18.432 17.642 1.00 40.09 93 SER A O 1
ATOM 734 N N . ALA A 1 94 ? -10.454 -19.051 18.658 1.00 44.19 94 ALA A N 1
ATOM 735 C CA . ALA A 1 94 ? -10.569 -18.049 19.729 1.00 44.19 94 ALA A CA 1
ATOM 736 C C . ALA A 1 94 ? -10.702 -16.550 19.368 1.00 44.19 94 ALA A C 1
ATOM 738 O O . ALA A 1 94 ? -9.724 -15.815 19.353 1.00 44.19 94 ALA A O 1
ATOM 739 N N . CYS A 1 95 ? -11.950 -16.085 19.206 1.00 32.53 95 CYS A N 1
ATOM 740 C CA . CYS A 1 95 ? -12.533 -14.895 19.870 1.00 32.53 95 CYS A CA 1
ATOM 741 C C . CYS A 1 95 ? -13.906 -14.602 19.236 1.00 32.53 95 CYS A C 1
ATOM 743 O O . CYS A 1 95 ? -14.004 -14.345 18.045 1.00 32.53 95 CYS A O 1
ATOM 745 N N . PHE A 1 96 ? -15.005 -14.838 19.955 1.00 36.97 96 PHE A N 1
ATOM 746 C CA . PHE A 1 96 ? -15.786 -13.765 20.590 1.00 36.97 96 PHE A CA 1
ATOM 747 C C . PHE A 1 96 ? -16.279 -12.702 19.597 1.00 36.97 96 PHE A C 1
ATOM 749 O O . PHE A 1 96 ? -15.507 -11.828 19.243 1.00 36.97 96 PHE A O 1
ATOM 756 N N . VAL A 1 97 ? -17.569 -12.734 19.235 1.00 37.41 97 VAL A N 1
ATOM 757 C CA . VAL A 1 97 ? -18.539 -11.676 19.582 1.00 37.41 97 VAL A CA 1
ATOM 758 C C . VAL A 1 97 ? -19.957 -12.275 19.567 1.00 37.41 97 VAL A C 1
ATOM 760 O O . VAL A 1 97 ? -20.397 -12.923 18.623 1.00 37.41 97 VAL A O 1
ATOM 763 N N . LEU A 1 98 ? -20.606 -12.076 20.709 1.00 43.94 98 LEU A N 1
ATOM 764 C CA . LEU A 1 98 ? -22.002 -12.282 21.077 1.00 43.94 98 LEU A CA 1
ATOM 765 C C . LEU A 1 98 ? -22.931 -11.318 20.298 1.00 43.94 98 LEU A C 1
ATOM 767 O O . LEU A 1 98 ? -22.475 -10.260 19.893 1.00 43.94 98 LEU A O 1
ATOM 771 N N . LEU A 1 99 ? -24.237 -11.615 20.259 1.00 37.31 99 LEU A N 1
ATOM 772 C CA . LEU A 1 99 ? -25.370 -10.812 19.736 1.00 37.31 99 LEU A CA 1
ATOM 773 C C . LEU A 1 99 ? -25.683 -11.007 18.236 1.00 37.31 99 LEU A C 1
ATOM 775 O O . LEU A 1 99 ? -24.853 -10.770 17.378 1.00 37.31 99 LEU A O 1
ATOM 779 N N . GLY A 1 100 ? -26.894 -11.383 17.831 1.00 36.19 100 GLY A N 1
ATOM 780 C CA . GLY A 1 100 ? -28.102 -11.600 18.608 1.00 36.19 100 GLY A CA 1
ATOM 781 C C . GLY A 1 100 ? -29.206 -12.200 17.746 1.00 36.19 100 GLY A C 1
ATOM 782 O O . GLY A 1 100 ? -29.348 -11.880 16.569 1.00 36.19 100 GLY A O 1
ATOM 783 N N . LEU A 1 101 ? -30.001 -13.061 18.369 1.00 40.50 101 LEU A N 1
ATOM 784 C CA . LEU A 1 101 ? -31.349 -13.357 17.916 1.00 40.50 101 LEU A CA 1
ATOM 785 C C . LEU A 1 101 ? -32.247 -13.305 19.152 1.00 40.50 101 LEU A C 1
ATOM 787 O O . LEU A 1 101 ? -32.467 -14.295 19.845 1.00 40.50 101 LEU A O 1
ATOM 791 N N . VAL A 1 102 ? -32.676 -12.090 19.475 1.00 45.75 102 VAL A N 1
ATOM 792 C CA . VAL A 1 102 ? -33.916 -11.865 20.211 1.00 45.75 102 VAL A CA 1
ATOM 793 C C . VAL A 1 102 ? -35.047 -12.038 19.202 1.00 45.75 102 VAL A C 1
ATOM 795 O O . VAL A 1 102 ? -35.063 -11.341 18.195 1.00 45.75 102 VAL A O 1
ATOM 798 N N . ASP A 1 103 ? -35.923 -13.021 19.410 1.00 35.25 103 ASP A N 1
ATOM 799 C CA . ASP A 1 103 ? -37.312 -12.719 19.767 1.00 35.25 103 ASP A CA 1
ATOM 800 C C . A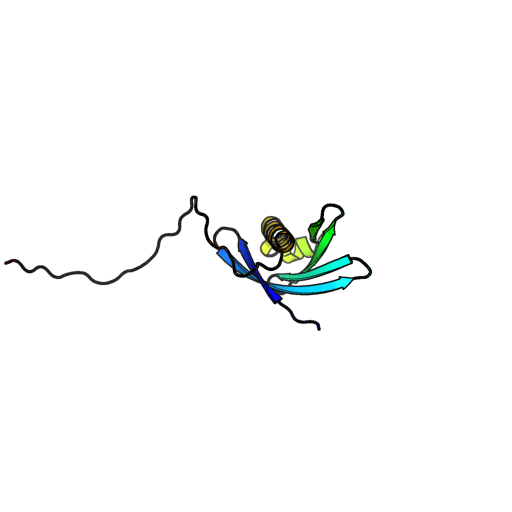SP A 1 103 ? -38.177 -13.969 20.020 1.00 35.25 103 ASP A C 1
ATOM 802 O O . ASP A 1 103 ? -38.083 -14.986 19.337 1.00 35.25 103 ASP A O 1
ATOM 806 N N . LEU A 1 104 ? -39.084 -13.782 20.989 1.00 38.19 104 LEU A N 1
ATOM 807 C CA . LEU A 1 104 ? -40.360 -14.470 21.245 1.00 38.19 104 LEU A CA 1
ATOM 808 C C . LEU A 1 104 ? -40.413 -15.783 22.074 1.00 38.19 104 LEU A C 1
ATOM 810 O O . LEU A 1 104 ? -40.462 -16.901 21.570 1.00 38.19 104 LEU A O 1
ATOM 814 N N . LEU A 1 105 ? -40.581 -15.604 23.392 1.00 42.34 105 LEU A N 1
ATOM 815 C CA . LEU A 1 105 ? -41.410 -16.452 24.282 1.00 42.34 105 LEU A CA 1
ATOM 816 C C . LEU A 1 105 ? -42.923 -16.197 24.006 1.00 42.34 105 LEU A C 1
ATOM 818 O O . LEU A 1 105 ? -43.213 -15.226 23.306 1.00 42.34 105 LEU A O 1
ATOM 822 N N . PRO A 1 106 ? -43.921 -16.856 24.654 1.00 55.09 106 PRO A N 1
ATOM 823 C CA . PRO A 1 106 ? -43.994 -18.143 25.375 1.00 55.09 106 PRO A CA 1
ATOM 824 C C . PRO A 1 106 ? -45.172 -19.039 24.887 1.00 55.09 106 PRO A C 1
ATOM 826 O O . PRO A 1 106 ? -46.146 -18.559 24.316 1.00 55.09 106 PRO A O 1
ATOM 829 N N . GLY A 1 107 ? -45.171 -20.344 25.192 1.00 38.56 107 GLY A N 1
ATOM 830 C CA . GLY A 1 107 ? -46.289 -21.220 24.794 1.00 38.56 107 GLY A CA 1
ATOM 831 C C . GLY A 1 107 ? -46.369 -22.552 25.529 1.00 38.56 107 GLY A C 1
ATOM 832 O O . GLY A 1 107 ? -46.129 -23.608 24.960 1.00 38.56 107 GLY A O 1
ATOM 833 N N . ARG A 1 108 ? -46.720 -22.492 26.812 1.00 48.75 108 ARG A N 1
ATOM 834 C CA . ARG A 1 108 ? -47.128 -23.627 27.650 1.00 48.75 108 ARG A CA 1
ATOM 835 C C . ARG A 1 108 ? -48.393 -24.276 27.063 1.00 48.75 108 ARG A C 1
ATOM 837 O O . ARG A 1 108 ? -49.416 -23.607 26.997 1.00 48.75 108 ARG A O 1
ATOM 844 N N . SER A 1 109 ? -48.376 -25.571 26.742 1.00 46.25 109 SER A N 1
ATOM 845 C CA . SER A 1 109 ? -49.589 -26.397 26.815 1.00 46.25 109 SER A CA 1
ATOM 846 C C . SER A 1 109 ? -49.251 -27.856 27.095 1.00 46.25 109 SER A C 1
ATOM 848 O O . SER A 1 109 ? -48.509 -28.505 26.369 1.00 46.25 109 SER A O 1
ATOM 850 N N . ILE A 1 110 ? -49.825 -28.321 28.195 1.00 54.34 110 ILE A N 1
ATOM 851 C CA . ILE A 1 110 ? -49.827 -29.678 28.725 1.00 54.34 110 ILE A CA 1
ATOM 852 C C . ILE A 1 110 ? -50.809 -30.502 27.881 1.00 54.34 110 ILE A C 1
ATOM 854 O O . ILE A 1 110 ? -51.899 -29.998 27.594 1.00 54.34 110 ILE A O 1
ATOM 858 N N . ARG A 1 111 ? -50.459 -31.746 27.547 1.00 54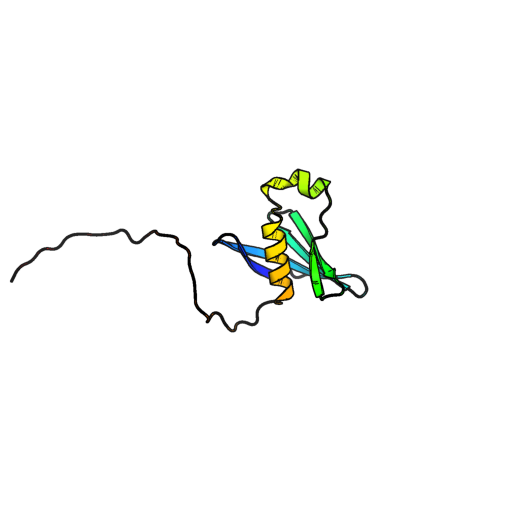.19 111 ARG A N 1
ATOM 859 C CA . ARG A 1 111 ? -51.334 -32.930 27.601 1.00 54.19 111 ARG A CA 1
ATOM 860 C C . ARG A 1 111 ? -50.516 -34.193 27.391 1.00 54.19 111 ARG A C 1
ATOM 862 O O . ARG A 1 111 ? -49.651 -34.173 26.493 1.00 54.19 111 ARG A O 1
#